Protein AF-A0A938CQ01-F1 (afdb_monomer_lite)

Structure (mmCIF, N/CA/C/O backbone):
data_AF-A0A938CQ01-F1
#
_entry.id   AF-A0A938CQ01-F1
#
loop_
_atom_site.group_PDB
_atom_site.id
_atom_site.type_symbol
_atom_site.label_atom_id
_atom_site.label_alt_id
_atom_site.label_comp_id
_atom_site.label_asym_id
_atom_site.label_entity_id
_atom_site.label_seq_id
_atom_site.pdbx_PDB_ins_code
_atom_site.Cartn_x
_atom_site.Cartn_y
_atom_site.Cartn_z
_atom_site.occupancy
_atom_site.B_iso_or_equiv
_atom_site.auth_seq_id
_atom_site.auth_comp_id
_atom_site.auth_asym_id
_atom_site.auth_atom_id
_atom_site.pdbx_PDB_model_num
ATOM 1 N N . MET A 1 1 ? 9.623 -8.572 -1.395 1.00 87.50 1 MET A N 1
ATOM 2 C CA . MET A 1 1 ? 8.942 -8.528 -0.073 1.00 87.50 1 MET A CA 1
ATOM 3 C C . MET A 1 1 ? 8.442 -7.110 0.186 1.00 87.50 1 MET A C 1
ATOM 5 O O . MET A 1 1 ? 9.202 -6.182 -0.057 1.00 87.50 1 MET A O 1
ATOM 9 N N . ILE A 1 2 ? 7.203 -6.933 0.666 1.00 93.12 2 ILE A N 1
ATOM 10 C CA . ILE A 1 2 ? 6.628 -5.620 1.026 1.00 93.12 2 ILE A CA 1
ATOM 11 C C . ILE A 1 2 ? 6.399 -5.573 2.541 1.00 93.12 2 ILE A C 1
ATOM 13 O O . ILE A 1 2 ? 5.669 -6.401 3.081 1.00 93.12 2 ILE A O 1
ATOM 17 N N . LEU A 1 3 ? 6.996 -4.598 3.232 1.00 94.31 3 LEU A N 1
ATOM 18 C CA . LEU A 1 3 ? 6.775 -4.391 4.666 1.00 94.31 3 LEU A CA 1
ATOM 19 C C . LEU A 1 3 ? 5.575 -3.469 4.897 1.00 94.31 3 LEU A C 1
ATOM 21 O O . LEU A 1 3 ? 5.625 -2.273 4.619 1.00 94.31 3 LEU A O 1
ATOM 25 N N . ALA A 1 4 ? 4.499 -4.037 5.440 1.00 93.38 4 ALA A N 1
ATOM 26 C CA . ALA A 1 4 ? 3.211 -3.365 5.612 1.00 93.38 4 ALA A CA 1
ATOM 27 C C . ALA A 1 4 ? 2.649 -3.473 7.051 1.00 93.38 4 ALA A C 1
ATOM 29 O O . ALA A 1 4 ? 1.446 -3.370 7.261 1.00 93.38 4 ALA A O 1
ATOM 30 N N . ALA A 1 5 ? 3.519 -3.669 8.051 1.00 86.94 5 ALA A N 1
ATOM 31 C CA . ALA A 1 5 ? 3.149 -4.044 9.426 1.00 86.94 5 ALA A CA 1
ATOM 32 C C . ALA A 1 5 ? 2.749 -2.879 10.362 1.00 86.94 5 ALA A C 1
ATOM 34 O O . ALA A 1 5 ? 2.452 -3.086 11.536 1.00 86.94 5 ALA A O 1
ATOM 35 N N . GLY A 1 6 ? 2.760 -1.630 9.890 1.00 91.12 6 GLY A N 1
ATOM 36 C CA . GLY A 1 6 ? 2.430 -0.482 10.737 1.00 91.12 6 GLY A CA 1
ATOM 37 C C . GLY A 1 6 ? 0.926 -0.356 11.008 1.00 91.12 6 GLY A C 1
ATOM 38 O O . GLY A 1 6 ? 0.149 -0.204 10.072 1.00 91.12 6 GLY A O 1
ATOM 39 N N . HIS A 1 7 ? 0.522 -0.261 12.281 1.00 90.12 7 HIS A N 1
ATOM 40 C CA . HIS A 1 7 ? -0.885 -0.098 12.706 1.00 90.12 7 HIS A CA 1
ATOM 41 C C . HIS A 1 7 ? -1.587 1.194 12.242 1.00 90.12 7 HIS A C 1
ATOM 43 O O . HIS A 1 7 ? -2.749 1.409 12.562 1.00 90.12 7 HIS A O 1
ATOM 49 N N . GLY A 1 8 ? -0.899 2.116 11.561 1.00 93.81 8 GLY A N 1
ATOM 50 C CA . GLY A 1 8 ? -1.543 3.304 10.993 1.00 93.81 8 GLY A CA 1
ATOM 51 C C . GLY A 1 8 ? -2.238 4.229 12.006 1.00 93.81 8 GLY A C 1
ATOM 52 O O . GLY A 1 8 ? -3.158 4.941 11.622 1.00 93.81 8 GLY A O 1
ATOM 53 N N . LYS A 1 9 ? -1.804 4.259 13.278 1.00 95.31 9 LYS A N 1
ATOM 54 C CA . LYS A 1 9 ? -2.481 4.978 14.384 1.00 95.31 9 LYS A CA 1
ATOM 55 C C . LYS A 1 9 ? -2.743 6.471 14.119 1.00 95.31 9 LYS A C 1
ATOM 57 O O . LYS A 1 9 ? -3.707 7.017 14.634 1.00 95.31 9 LYS A O 1
ATOM 62 N N . ARG A 1 10 ? -1.906 7.122 13.299 1.00 95.94 10 ARG A N 1
ATOM 63 C CA . ARG A 1 10 ? -2.062 8.533 12.888 1.00 95.94 10 ARG A CA 1
ATOM 64 C C . ARG A 1 10 ? -3.209 8.775 11.896 1.00 95.94 10 ARG A C 1
ATOM 66 O O . ARG A 1 10 ? -3.563 9.919 11.670 1.00 95.94 10 ARG A O 1
ATOM 73 N N . MET A 1 11 ? -3.738 7.719 11.278 1.00 94.62 11 MET A N 1
ATOM 74 C CA . MET A 1 11 ? -4.810 7.769 10.274 1.00 94.62 11 MET A CA 1
ATOM 75 C C . MET A 1 11 ? -6.152 7.268 10.831 1.00 94.62 11 MET A C 1
ATOM 77 O O . MET A 1 11 ? -7.061 6.945 10.071 1.00 94.62 11 MET A O 1
ATOM 81 N N . ARG A 1 12 ? -6.279 7.166 12.156 1.00 95.56 12 ARG A N 1
ATOM 82 C CA . ARG A 1 12 ? -7.556 6.858 12.804 1.00 95.56 12 ARG A CA 1
ATOM 83 C C . ARG A 1 12 ? -8.570 7.983 12.558 1.00 95.56 12 ARG A C 1
ATOM 85 O O . ARG A 1 12 ? -8.151 9.135 12.448 1.00 95.56 12 ARG A O 1
ATOM 92 N N . PRO A 1 13 ? -9.877 7.670 12.469 1.00 95.56 13 PRO A N 1
ATOM 93 C CA . PRO A 1 13 ? -10.501 6.367 12.757 1.00 95.56 13 PRO A CA 1
ATOM 94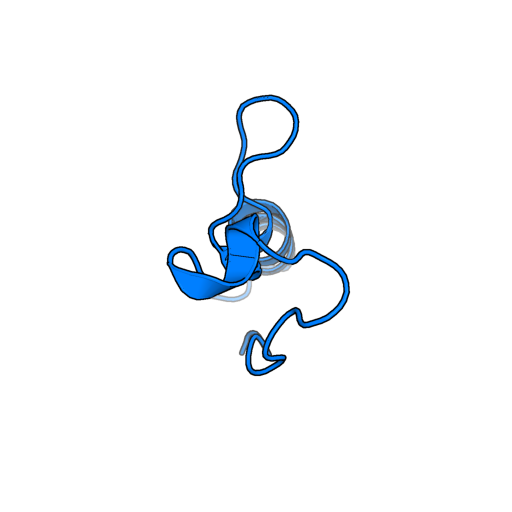 C C . PRO A 1 13 ? -10.470 5.358 11.597 1.00 95.56 13 PRO A C 1
ATOM 96 O O . PRO A 1 13 ? -10.813 4.198 11.784 1.00 95.56 13 PRO A O 1
ATOM 99 N N . VAL A 1 14 ? -10.030 5.759 10.399 1.00 95.06 14 VAL A N 1
ATOM 100 C CA . VAL A 1 14 ? -10.050 4.897 9.198 1.00 95.06 14 VAL A CA 1
ATOM 101 C C . VAL A 1 14 ? -9.303 3.578 9.430 1.00 95.06 14 VAL A C 1
ATOM 103 O O . VAL A 1 14 ? -9.758 2.516 9.012 1.00 95.06 14 VAL A O 1
ATOM 106 N N . THR A 1 15 ? -8.175 3.633 10.143 1.00 96.31 15 THR A N 1
ATOM 107 C CA . THR A 1 15 ? -7.328 2.462 10.403 1.00 96.31 15 THR A CA 1
ATOM 108 C C . THR A 1 15 ? -7.818 1.511 11.486 1.00 96.31 15 THR A C 1
ATOM 110 O O . THR A 1 15 ? -7.177 0.482 11.701 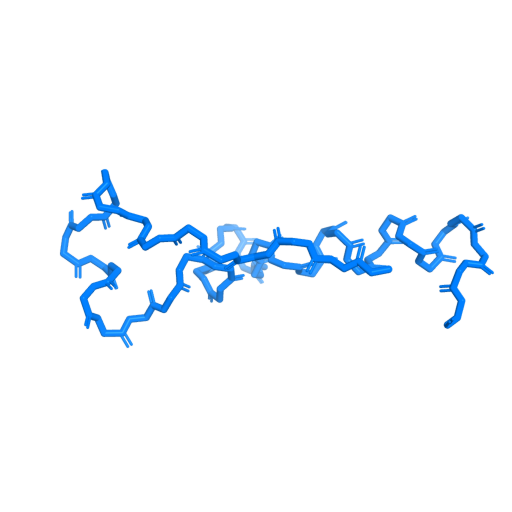1.00 96.31 15 THR A O 1
ATOM 113 N N . ASP A 1 16 ? -8.941 1.809 12.140 1.00 95.81 16 ASP A N 1
ATOM 114 C CA . ASP A 1 16 ? -9.521 0.908 13.138 1.00 95.81 16 ASP A CA 1
ATOM 115 C C . ASP A 1 16 ? -10.282 -0.260 12.487 1.00 95.81 16 ASP A C 1
ATOM 117 O O . ASP A 1 16 ? -10.353 -1.339 13.071 1.00 95.81 16 ASP A O 1
ATOM 121 N N . THR A 1 17 ? -10.788 -0.086 11.260 1.00 95.62 17 THR A N 1
ATOM 122 C CA . THR A 1 17 ? -11.485 -1.139 10.492 1.00 95.62 17 THR A CA 1
ATOM 123 C C . THR A 1 17 ? -10.792 -1.498 9.178 1.00 95.62 17 THR A C 1
ATOM 125 O O . THR A 1 17 ? -10.997 -2.598 8.668 1.00 95.62 17 THR A O 1
ATOM 128 N N . LEU A 1 18 ? -9.949 -0.611 8.634 1.00 94.94 18 LEU A N 1
ATOM 129 C CA . LEU A 1 18 ? -9.249 -0.815 7.365 1.00 94.94 18 LEU A CA 1
ATOM 130 C C . LEU A 1 18 ? -7.735 -0.607 7.531 1.00 94.94 18 LEU A C 1
ATOM 132 O O . LEU A 1 18 ? -7.292 0.517 7.767 1.00 94.94 18 LEU A O 1
ATOM 136 N N . PRO A 1 19 ? -6.883 -1.634 7.370 1.00 95.12 19 PRO A N 1
ATOM 137 C CA . PRO A 1 19 ? -5.446 -1.461 7.548 1.00 95.12 19 PRO A CA 1
ATOM 138 C C . PRO A 1 19 ? -4.883 -0.464 6.527 1.00 95.12 19 PRO A C 1
ATOM 140 O O . PRO A 1 19 ? -5.258 -0.475 5.354 1.00 95.12 19 PRO A O 1
ATOM 143 N N . LYS A 1 20 ? -3.923 0.368 6.961 1.00 96.81 20 LYS A N 1
ATOM 144 C CA . LYS A 1 20 ? -3.325 1.447 6.149 1.00 96.81 20 LYS A CA 1
ATOM 145 C C . LYS A 1 20 ? -3.009 1.052 4.692 1.00 96.81 20 LYS A C 1
ATOM 147 O O . LYS A 1 20 ? -3.341 1.841 3.813 1.00 96.81 20 LYS A O 1
ATOM 152 N N . PRO A 1 21 ? -2.378 -0.101 4.394 1.00 96.94 21 PRO A N 1
ATOM 153 C CA . PRO A 1 21 ? -2.027 -0.462 3.018 1.00 96.94 21 PRO A CA 1
ATOM 154 C C . PRO A 1 21 ? -3.231 -0.556 2.066 1.00 96.94 21 PRO A C 1
ATOM 156 O O . PRO A 1 21 ? -3.065 -0.358 0.865 1.00 96.94 21 PRO A O 1
ATOM 159 N N . LEU A 1 22 ? -4.429 -0.827 2.593 1.00 96.50 22 LEU A N 1
ATOM 160 C CA . LEU A 1 22 ? -5.662 -0.975 1.817 1.00 96.50 22 LEU A CA 1
ATOM 161 C C . LEU A 1 22 ? -6.469 0.321 1.692 1.00 96.50 22 LEU A C 1
ATOM 163 O O . LEU A 1 22 ? -7.485 0.330 1.006 1.00 96.50 22 LEU A O 1
ATOM 167 N N . ILE A 1 23 ? -6.033 1.411 2.328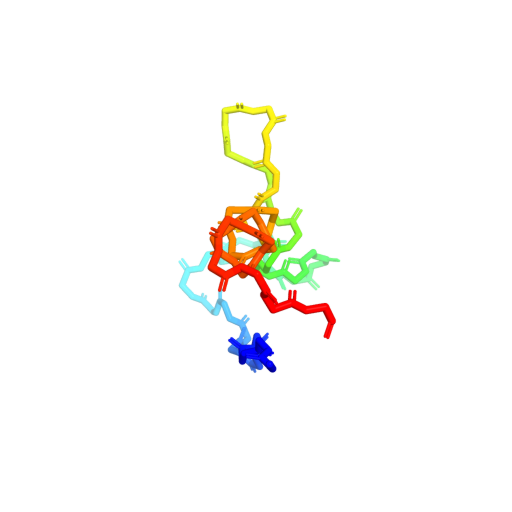 1.00 96.06 23 ILE A N 1
ATOM 168 C CA . ILE A 1 23 ? -6.682 2.715 2.179 1.00 96.06 23 ILE A CA 1
ATOM 169 C C . ILE A 1 23 ? -6.528 3.192 0.736 1.00 96.06 23 ILE A C 1
ATOM 171 O O . ILE A 1 23 ? -5.425 3.177 0.182 1.00 96.06 23 ILE A O 1
ATOM 175 N N . GLU A 1 24 ? -7.633 3.649 0.154 1.00 97.12 24 GLU A N 1
ATOM 17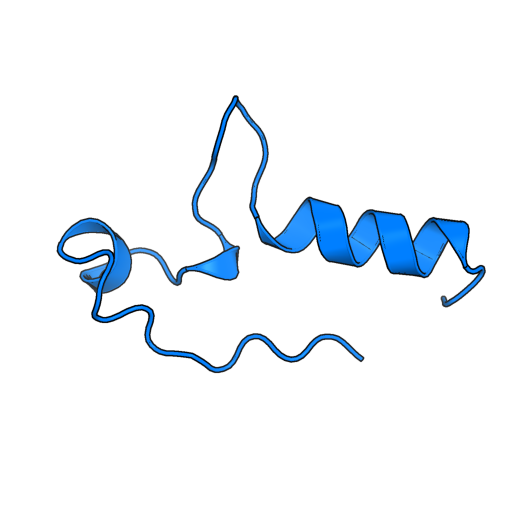6 C CA . GLU A 1 24 ? -7.662 4.238 -1.179 1.00 97.12 24 GLU A CA 1
ATOM 177 C C . GLU A 1 24 ? -7.360 5.738 -1.136 1.00 97.12 24 GLU A C 1
ATOM 179 O O . GLU A 1 24 ? -7.910 6.490 -0.333 1.00 97.12 24 GLU A O 1
ATOM 184 N N . VAL A 1 25 ? -6.469 6.178 -2.024 1.00 95.75 25 VAL A N 1
ATOM 185 C CA . VAL A 1 25 ? -6.108 7.581 -2.233 1.00 95.75 25 VAL A CA 1
ATOM 186 C C . VAL A 1 25 ? -6.122 7.850 -3.731 1.00 95.75 25 VAL A C 1
ATOM 188 O O . VAL A 1 25 ? -5.330 7.263 -4.471 1.00 95.75 25 VAL A O 1
ATOM 191 N N . ALA A 1 26 ? -7.009 8.752 -4.160 1.00 96.56 26 ALA A N 1
ATOM 192 C CA . ALA A 1 26 ? -7.265 9.052 -5.571 1.00 96.56 26 ALA A CA 1
ATOM 193 C C . ALA A 1 26 ? -7.653 7.798 -6.386 1.00 96.56 26 ALA A C 1
ATOM 195 O O . ALA A 1 26 ? -7.090 7.535 -7.444 1.00 96.56 26 ALA A O 1
ATOM 196 N N . GLY A 1 27 ? -8.589 7.001 -5.853 1.00 96.81 27 GLY A N 1
ATOM 197 C CA . GLY A 1 27 ? -9.125 5.807 -6.523 1.00 96.81 27 GLY A CA 1
ATOM 198 C C . GLY A 1 27 ? -8.173 4.609 -6.573 1.00 96.81 27 GLY A C 1
ATOM 199 O O . GLY A 1 27 ? -8.408 3.676 -7.332 1.00 96.81 27 GLY A O 1
ATOM 200 N N . ARG A 1 28 ? -7.081 4.632 -5.798 1.00 97.62 28 ARG A N 1
ATOM 201 C CA . ARG A 1 28 ? -6.060 3.582 -5.810 1.00 97.62 28 ARG A CA 1
ATOM 202 C C . ARG A 1 28 ? -5.562 3.252 -4.410 1.00 97.62 28 ARG A C 1
ATOM 204 O O . ARG A 1 28 ? -5.295 4.171 -3.632 1.00 97.62 28 ARG A O 1
ATOM 211 N N . ARG A 1 29 ? -5.377 1.968 -4.083 1.00 97.62 29 ARG A N 1
ATOM 212 C CA . ARG A 1 29 ? -4.885 1.567 -2.756 1.00 97.62 29 ARG A CA 1
ATOM 213 C C . ARG A 1 29 ? -3.418 1.932 -2.592 1.00 97.62 29 ARG A C 1
ATOM 215 O O . ARG A 1 29 ? -2.635 1.919 -3.544 1.00 97.62 29 ARG A O 1
ATOM 222 N N . LEU A 1 30 ? -3.022 2.245 -1.361 1.00 96.25 30 LEU A N 1
ATOM 223 C CA . LEU A 1 30 ? -1.630 2.582 -1.057 1.00 96.25 30 LEU A CA 1
ATOM 224 C C . LEU A 1 30 ? -0.662 1.440 -1.403 1.00 96.25 30 LEU A C 1
ATOM 226 O O . LEU A 1 30 ? 0.428 1.716 -1.904 1.00 96.25 30 LEU A O 1
ATOM 230 N N . ILE A 1 31 ? -1.047 0.180 -1.167 1.00 96.94 31 ILE A N 1
ATOM 231 C CA . ILE A 1 31 ? -0.193 -0.988 -1.433 1.00 96.94 31 ILE A CA 1
ATOM 232 C C . ILE A 1 31 ? 0.068 -1.218 -2.924 1.00 96.94 31 ILE A C 1
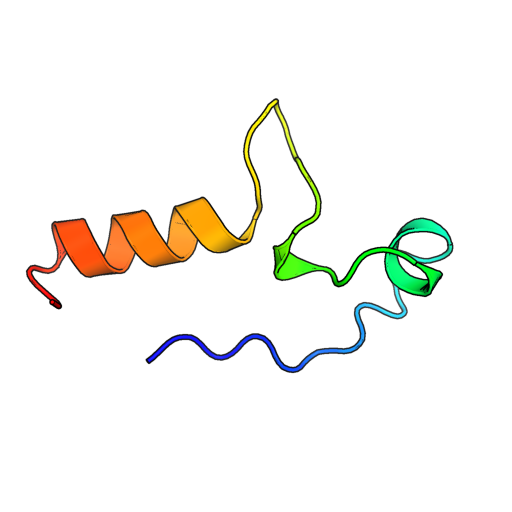ATOM 234 O O . ILE A 1 31 ? 1.171 -1.629 -3.277 1.00 96.94 31 ILE A O 1
ATOM 238 N N . ASP A 1 32 ? -0.884 -0.879 -3.797 1.00 97.38 32 ASP A N 1
ATOM 239 C CA . ASP A 1 32 ? -0.762 -1.120 -5.239 1.00 97.38 32 ASP A CA 1
ATOM 240 C C . ASP A 1 32 ? 0.442 -0.375 -5.827 1.00 97.38 32 ASP A C 1
ATOM 242 O O . ASP A 1 32 ? 1.119 -0.873 -6.716 1.00 97.38 32 ASP A O 1
ATOM 246 N N . ARG A 1 33 ? 0.777 0.796 -5.274 1.00 96.06 33 ARG A N 1
ATOM 247 C CA . ARG A 1 33 ? 1.953 1.576 -5.687 1.00 96.06 33 ARG A CA 1
ATOM 248 C C . ARG A 1 33 ? 3.266 0.831 -5.429 1.00 96.06 33 ARG A C 1
ATOM 250 O O . ARG A 1 33 ? 4.201 0.949 -6.212 1.00 96.06 33 ARG A O 1
ATOM 257 N N . ALA A 1 34 ? 3.346 0.086 -4.324 1.00 95.81 34 ALA A N 1
ATOM 258 C CA . ALA A 1 34 ? 4.518 -0.723 -3.998 1.00 95.81 34 ALA A CA 1
ATOM 259 C C . ALA A 1 34 ? 4.573 -2.000 -4.849 1.00 95.81 34 ALA A C 1
ATOM 261 O O . ALA A 1 34 ? 5.657 -2.405 -5.260 1.00 95.81 34 ALA A O 1
ATOM 262 N N . VAL A 1 35 ? 3.415 -2.602 -5.140 1.00 96.44 35 VAL A N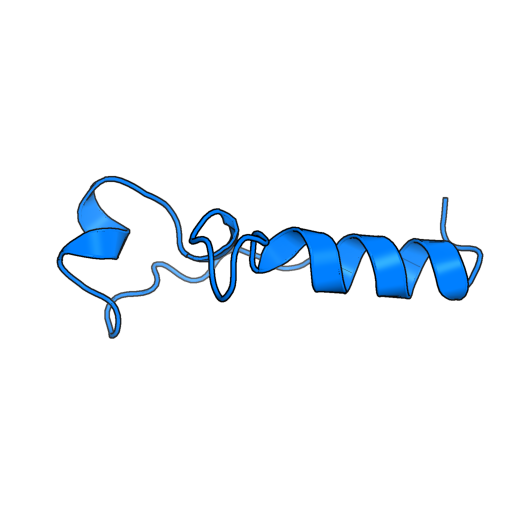 1
ATOM 263 C CA . VAL A 1 35 ? 3.309 -3.757 -6.045 1.00 96.44 35 VAL A CA 1
ATOM 264 C C . VAL A 1 35 ? 3.760 -3.380 -7.458 1.00 96.44 35 VAL A C 1
ATOM 266 O O . VAL A 1 35 ? 4.617 -4.064 -8.010 1.00 96.44 35 VAL A O 1
ATOM 269 N N . ASP A 1 36 ? 3.286 -2.257 -8.001 1.00 96.44 36 ASP A N 1
ATOM 270 C CA . ASP A 1 36 ? 3.734 -1.748 -9.304 1.00 96.44 36 ASP A CA 1
ATOM 271 C C . ASP A 1 36 ? 5.236 -1.511 -9.353 1.00 96.44 36 ASP A C 1
ATOM 273 O O . ASP A 1 36 ? 5.882 -1.858 -10.335 1.00 96.44 36 ASP A O 1
ATOM 277 N N . ALA A 1 37 ? 5.800 -0.903 -8.305 1.00 96.12 37 ALA A N 1
ATOM 278 C CA . ALA A 1 37 ? 7.228 -0.620 -8.253 1.00 96.12 37 ALA A CA 1
ATOM 279 C C . ALA A 1 37 ? 8.060 -1.912 -8.286 1.00 96.12 37 ALA A C 1
ATOM 281 O O . ALA A 1 37 ? 9.099 -1.954 -8.940 1.00 96.12 37 ALA A O 1
ATOM 282 N N . LEU A 1 38 ? 7.594 -2.973 -7.619 1.00 96.94 38 LEU A N 1
ATOM 283 C CA . LEU A 1 38 ? 8.235 -4.287 -7.674 1.00 96.94 38 LEU A CA 1
ATOM 284 C C . LEU A 1 38 ? 8.103 -4.925 -9.058 1.00 96.94 38 LEU A C 1
ATOM 286 O O . LEU A 1 38 ? 9.107 -5.374 -9.610 1.00 96.94 38 LEU A O 1
ATOM 290 N N . ALA A 1 39 ? 6.905 -4.897 -9.644 1.00 96.56 39 ALA A N 1
ATOM 291 C CA . ALA A 1 39 ? 6.673 -5.420 -10.986 1.00 96.56 39 ALA A CA 1
ATOM 292 C C . ALA A 1 39 ? 7.535 -4.693 -12.035 1.00 96.56 39 ALA A C 1
ATOM 294 O O . ALA A 1 39 ? 8.179 -5.335 -12.862 1.00 96.56 39 ALA A O 1
ATOM 295 N N . ALA A 1 40 ? 7.626 -3.362 -11.957 1.00 97.12 40 ALA A N 1
ATOM 296 C CA . ALA A 1 40 ? 8.472 -2.546 -12.829 1.00 97.12 40 ALA A CA 1
ATOM 297 C C . ALA A 1 40 ? 9.972 -2.831 -12.645 1.00 97.12 40 ALA A C 1
ATOM 299 O O . ALA A 1 40 ? 10.745 -2.695 -13.590 1.00 97.12 40 ALA A O 1
ATOM 300 N N . ALA A 1 41 ? 10.386 -3.256 -11.449 1.00 97.44 41 ALA A N 1
ATOM 301 C CA . ALA A 1 41 ? 11.748 -3.699 -11.165 1.00 97.44 41 ALA A CA 1
ATOM 302 C C . ALA A 1 41 ? 12.022 -5.158 -11.588 1.00 97.44 41 ALA A C 1
ATOM 304 O O . ALA A 1 41 ? 13.116 -5.663 -11.341 1.00 97.44 41 ALA A O 1
ATOM 305 N N . GLY A 1 42 ? 11.050 -5.847 -12.198 1.00 96.94 42 GLY A N 1
ATOM 306 C CA . GLY A 1 42 ? 11.172 -7.252 -12.596 1.00 96.94 42 GLY A CA 1
ATOM 307 C C . GLY A 1 42 ? 11.142 -8.234 -11.421 1.00 96.94 42 GLY A C 1
ATOM 308 O O . GLY A 1 42 ? 11.579 -9.374 -11.565 1.00 96.94 42 GLY A O 1
ATOM 309 N N . VAL A 1 43 ? 10.655 -7.802 -10.254 1.00 94.38 43 VAL A N 1
ATOM 310 C CA . VAL A 1 43 ? 10.502 -8.657 -9.073 1.00 94.38 43 VAL A CA 1
ATOM 311 C C . VAL A 1 43 ? 9.150 -9.367 -9.159 1.00 94.38 43 VAL A C 1
ATOM 313 O O . VAL A 1 43 ? 8.110 -8.720 -9.026 1.00 94.38 43 VAL A O 1
ATOM 316 N N . ALA A 1 44 ? 9.192 -10.683 -9.391 1.00 77.44 44 ALA A N 1
ATOM 317 C CA . ALA A 1 44 ? 8.039 -11.588 -9.414 1.00 77.44 44 ALA A CA 1
ATOM 318 C C . ALA A 1 44 ? 7.783 -12.236 -8.044 1.00 77.44 44 ALA A C 1
ATOM 320 O O . ALA A 1 44 ? 8.773 -12.539 -7.334 1.00 77.44 44 ALA A O 1
#

pLDDT: mean 94.91, std 3.55, range [77.44, 97.62]

Radius of gyration: 11.8 Å; chains: 1; bounding box: 23×21×27 Å

Secondary structure (DSSP, 8-state):
--------GGGTTGGGTS-GGG-BSSSSBHHHHHHHHHHHTT--

Sequence (44 aa):
MILAAGHGKRMRPVTDTLPKPLIEVAGRRLIDRAVDALAAAGVA

Foldseek 3Di:
DDDQPDQPVVPPPVSVPDRQQQDDDPNHGNVVVVVVVCVVVVND